Protein AF-A0A7S0LHS4-F1 (afdb_monomer_lite)

Structure (mmCIF, N/CA/C/O backbone):
data_AF-A0A7S0LHS4-F1
#
_entry.id   AF-A0A7S0LHS4-F1
#
loop_
_atom_site.group_PDB
_atom_site.id
_atom_site.type_symbol
_atom_site.label_atom_id
_atom_site.label_alt_id
_atom_site.label_comp_id
_atom_site.label_asym_id
_atom_site.label_entity_id
_atom_site.label_seq_id
_atom_site.pdbx_PDB_ins_code
_atom_site.Cartn_x
_atom_site.Cartn_y
_atom_site.Cartn_z
_atom_site.occupancy
_atom_site.B_iso_or_equiv
_atom_site.auth_seq_id
_atom_site.auth_comp_id
_atom_site.auth_asym_id
_atom_site.auth_atom_id
_atom_site.pdbx_PDB_model_num
ATOM 1 N N . VAL A 1 1 ? -23.287 -3.255 7.756 1.00 59.47 1 VAL A N 1
ATOM 2 C CA . VAL A 1 1 ? -22.253 -3.969 6.972 1.00 59.47 1 VAL A CA 1
ATOM 3 C C . VAL A 1 1 ? -21.078 -4.206 7.902 1.00 59.47 1 VAL A C 1
ATOM 5 O O . VAL A 1 1 ? -20.637 -3.242 8.516 1.00 59.47 1 VAL A O 1
ATOM 8 N N . ASP A 1 2 ? -20.660 -5.455 8.117 1.00 75.38 2 ASP A N 1
ATOM 9 C CA . ASP A 1 2 ? -19.551 -5.748 9.040 1.00 75.38 2 ASP A CA 1
ATOM 10 C C . ASP A 1 2 ? -18.176 -5.526 8.372 1.00 75.38 2 ASP A C 1
ATOM 12 O O . ASP A 1 2 ? -18.077 -5.397 7.151 1.00 75.38 2 ASP A O 1
ATOM 16 N N . ARG A 1 3 ? -17.101 -5.488 9.168 1.00 79.81 3 ARG A N 1
ATOM 17 C CA . ARG A 1 3 ? -15.719 -5.306 8.681 1.00 79.81 3 ARG A CA 1
ATOM 18 C C . ARG A 1 3 ? -15.312 -6.326 7.609 1.00 79.81 3 ARG A C 1
ATOM 20 O O . ARG A 1 3 ? -14.621 -5.964 6.661 1.00 79.81 3 ARG A O 1
ATOM 27 N N . ARG A 1 4 ? -15.741 -7.587 7.726 1.00 78.25 4 ARG A N 1
ATOM 28 C CA . ARG A 1 4 ? -15.368 -8.650 6.779 1.00 78.25 4 ARG A CA 1
ATOM 29 C C . ARG A 1 4 ? -15.946 -8.387 5.397 1.00 78.25 4 ARG A C 1
ATOM 31 O O . ARG A 1 4 ? -15.274 -8.664 4.409 1.00 78.25 4 ARG A O 1
ATOM 38 N N . HIS A 1 5 ? -17.143 -7.809 5.321 1.00 83.81 5 HIS A N 1
ATOM 39 C CA . HIS A 1 5 ? -17.726 -7.399 4.045 1.00 83.81 5 HIS A CA 1
ATOM 40 C C . HIS A 1 5 ? -16.872 -6.320 3.370 1.00 83.81 5 HIS A C 1
ATOM 42 O O . HIS A 1 5 ? -16.573 -6.451 2.188 1.00 83.81 5 HIS A O 1
ATOM 48 N N . TRP A 1 6 ? -16.410 -5.309 4.113 1.00 86.12 6 TRP A N 1
ATOM 49 C CA . TRP A 1 6 ? -15.532 -4.268 3.566 1.00 86.12 6 TRP A CA 1
ATOM 50 C C . TRP A 1 6 ? -14.189 -4.826 3.089 1.00 86.12 6 TRP A C 1
ATOM 52 O O . TRP A 1 6 ? -13.768 -4.528 1.976 1.00 86.12 6 TRP A O 1
ATOM 62 N N . ASN A 1 7 ? -13.572 -5.716 3.873 1.00 84.38 7 ASN A N 1
ATOM 63 C CA . ASN A 1 7 ? -12.348 -6.422 3.474 1.00 84.38 7 ASN A CA 1
ATOM 64 C C . ASN A 1 7 ? -12.556 -7.232 2.183 1.00 84.38 7 ASN A C 1
ATOM 66 O O . ASN A 1 7 ? -11.718 -7.194 1.285 1.00 84.38 7 ASN A O 1
ATOM 70 N N . CYS A 1 8 ? -13.687 -7.939 2.061 1.00 87.62 8 CYS A N 1
ATOM 71 C CA . CYS A 1 8 ? -14.018 -8.694 0.851 1.00 87.62 8 CYS A CA 1
ATOM 72 C C . CYS A 1 8 ? -14.166 -7.779 -0.367 1.00 87.62 8 CYS A C 1
ATOM 74 O O . CYS A 1 8 ? -13.673 -8.112 -1.443 1.00 87.62 8 CYS A O 1
ATOM 76 N N . VAL A 1 9 ? -14.828 -6.632 -0.201 1.00 89.19 9 VAL A N 1
ATOM 77 C CA . VAL A 1 9 ? -15.021 -5.658 -1.280 1.00 89.19 9 VAL A CA 1
ATOM 78 C C . VAL A 1 9 ? -13.684 -5.045 -1.706 1.00 89.19 9 VAL A C 1
ATOM 80 O O . VAL A 1 9 ? -13.400 -5.020 -2.901 1.00 89.19 9 VAL A O 1
ATOM 83 N N . LEU A 1 10 ? -12.829 -4.646 -0.757 1.00 90.44 10 LEU A N 1
ATOM 84 C CA . LEU A 1 10 ? -11.477 -4.149 -1.041 1.00 90.44 10 LEU A CA 1
ATOM 85 C C . LEU A 1 10 ? -10.659 -5.178 -1.831 1.00 90.44 10 LEU A C 1
ATOM 87 O O . LEU A 1 10 ? -10.130 -4.865 -2.899 1.00 90.44 10 LEU A O 1
ATOM 91 N N . HIS A 1 11 ? -10.625 -6.431 -1.366 1.00 87.44 11 HIS A N 1
ATOM 92 C CA . HIS A 1 11 ? -9.942 -7.518 -2.070 1.00 87.44 11 HIS A CA 1
ATOM 93 C C . HIS A 1 11 ? -10.494 -7.741 -3.483 1.00 87.44 11 HIS A C 1
ATOM 95 O O . HIS A 1 11 ? -9.721 -7.970 -4.415 1.00 87.44 11 HIS A O 1
ATOM 101 N N . ALA A 1 12 ? -11.817 -7.698 -3.658 1.00 90.31 12 ALA A N 1
ATOM 102 C CA . ALA A 1 12 ? -12.448 -7.888 -4.959 1.00 90.31 12 ALA A CA 1
ATOM 103 C C . ALA A 1 12 ? -12.080 -6.761 -5.938 1.00 90.31 12 ALA A C 1
ATOM 105 O O . ALA A 1 12 ? -11.693 -7.055 -7.069 1.00 90.31 12 ALA A O 1
ATOM 106 N N . CYS A 1 13 ? -12.128 -5.500 -5.496 1.00 90.31 13 CYS A N 1
ATOM 107 C CA . CYS A 1 13 ? 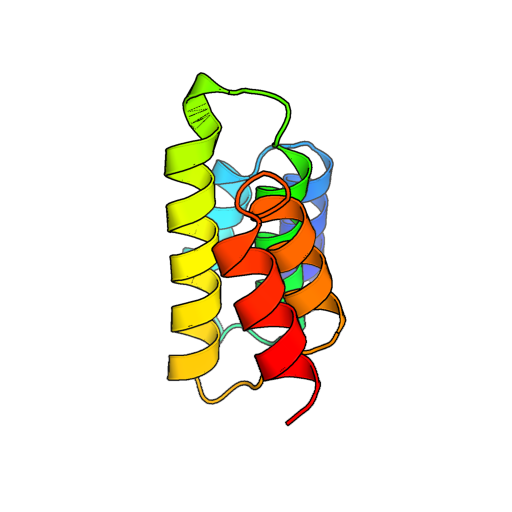-11.731 -4.345 -6.304 1.00 90.31 13 CYS A CA 1
ATOM 108 C C . CYS A 1 13 ? -10.255 -4.422 -6.713 1.00 90.31 13 CYS A C 1
ATOM 110 O O . CYS A 1 13 ? -9.939 -4.287 -7.894 1.00 90.31 13 CYS A O 1
ATOM 112 N N . VAL A 1 14 ? -9.360 -4.728 -5.769 1.00 88.75 14 VAL A N 1
ATOM 113 C CA . VAL A 1 14 ? -7.925 -4.888 -6.048 1.00 88.75 14 VAL A CA 1
ATO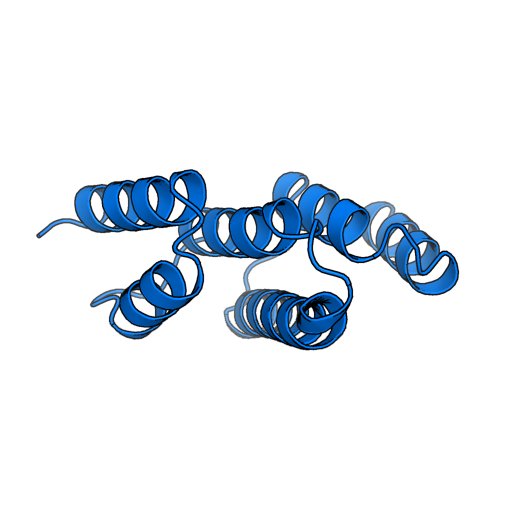M 114 C C . VAL A 1 14 ? -7.667 -6.006 -7.060 1.00 88.75 14 VAL A C 1
ATOM 116 O O . VAL A 1 14 ? -6.934 -5.802 -8.026 1.00 88.75 14 VAL A O 1
ATOM 119 N N . ARG A 1 15 ? -8.311 -7.171 -6.908 1.00 85.94 15 ARG A N 1
ATOM 120 C CA . ARG A 1 15 ? -8.168 -8.292 -7.856 1.00 85.94 15 ARG A CA 1
ATOM 121 C C . ARG A 1 15 ? -8.723 -7.990 -9.247 1.00 85.94 15 ARG A C 1
ATOM 123 O O . ARG A 1 15 ? -8.240 -8.568 -10.217 1.00 85.94 15 ARG A O 1
ATOM 130 N N . ALA A 1 16 ? -9.722 -7.117 -9.343 1.00 87.94 16 ALA A N 1
ATOM 131 C CA . ALA A 1 16 ? -10.252 -6.631 -10.613 1.00 87.94 16 ALA A CA 1
ATOM 132 C C . ALA A 1 16 ? -9.373 -5.535 -11.252 1.00 87.94 16 ALA A C 1
ATOM 134 O O . ALA A 1 16 ? -9.640 -5.120 -12.376 1.00 87.94 16 ALA A O 1
ATOM 135 N N . GLY A 1 17 ? -8.333 -5.061 -10.554 1.00 84.69 17 GLY A N 1
ATOM 136 C CA . GLY A 1 17 ? -7.508 -3.933 -10.985 1.00 84.69 17 GLY A CA 1
ATOM 137 C C . GLY A 1 17 ? -8.171 -2.565 -10.783 1.00 84.69 17 GLY A C 1
ATOM 138 O O . GLY A 1 17 ? -7.610 -1.554 -11.198 1.00 84.69 17 GLY A O 1
ATOM 139 N N . GLU A 1 18 ? -9.329 -2.505 -10.118 1.00 88.88 18 GLU A N 1
ATOM 140 C CA . GLU A 1 18 ? -10.057 -1.273 -9.790 1.00 88.88 18 GLU A CA 1
ATOM 141 C C . GLU A 1 18 ? -9.480 -0.613 -8.523 1.00 88.88 18 GLU A C 1
ATOM 143 O O . GLU A 1 18 ? -10.184 -0.387 -7.537 1.00 88.88 18 GLU A O 1
ATOM 148 N N . VAL A 1 19 ? -8.176 -0.327 -8.518 1.00 88.56 19 VAL A N 1
ATOM 149 C CA . VAL A 1 19 ? -7.472 0.161 -7.317 1.00 88.56 19 VAL A CA 1
ATOM 150 C C . VAL A 1 19 ? -7.945 1.554 -6.890 1.00 88.56 19 VAL A C 1
ATOM 152 O O . VAL A 1 19 ? -8.075 1.800 -5.696 1.00 88.56 19 VAL A O 1
ATOM 155 N N . ASP A 1 20 ? -8.321 2.427 -7.828 1.00 88.00 20 ASP A N 1
ATOM 156 C CA . ASP A 1 20 ? -8.889 3.746 -7.499 1.00 88.00 20 ASP A CA 1
ATOM 157 C C . ASP A 1 20 ? -10.220 3.623 -6.741 1.00 88.00 20 ASP A C 1
ATOM 159 O O . ASP A 1 20 ? -10.498 4.365 -5.799 1.00 88.00 20 ASP A O 1
ATOM 163 N N . ARG A 1 21 ? -11.039 2.633 -7.111 1.00 90.44 21 ARG A N 1
ATOM 164 C CA . ARG A 1 21 ? -12.288 2.335 -6.408 1.00 90.44 21 ARG A CA 1
ATOM 165 C C . ARG A 1 21 ? -12.021 1.711 -5.043 1.00 90.44 21 ARG A C 1
ATOM 167 O O . ARG A 1 21 ? -12.719 2.034 -4.088 1.00 90.44 21 ARG A O 1
ATOM 174 N N . ALA A 1 22 ? -11.016 0.840 -4.946 1.00 91.44 22 ALA A N 1
ATOM 175 C CA . ALA A 1 22 ? -10.577 0.301 -3.664 1.00 91.44 22 ALA A CA 1
ATOM 176 C C . ALA A 1 22 ? -10.118 1.425 -2.718 1.00 91.44 22 ALA A C 1
ATOM 178 O O . ALA A 1 22 ? -10.493 1.407 -1.551 1.00 91.44 22 ALA A O 1
ATOM 179 N N . GLN A 1 23 ? -9.406 2.439 -3.225 1.00 90.44 23 GLN A N 1
ATOM 180 C CA . GLN A 1 23 ? -8.987 3.602 -2.437 1.00 90.44 23 GLN A CA 1
ATOM 181 C C . GLN A 1 23 ? -10.186 4.389 -1.901 1.00 90.44 23 GLN A C 1
ATOM 183 O O . GLN A 1 23 ? -10.245 4.642 -0.705 1.00 90.44 23 GLN A O 1
ATOM 188 N N . ALA A 1 24 ? -11.178 4.694 -2.744 1.00 91.62 24 ALA A N 1
ATOM 189 C CA . ALA A 1 24 ? -12.383 5.395 -2.292 1.00 91.62 24 ALA A CA 1
ATOM 190 C C . ALA A 1 24 ? -13.109 4.639 -1.162 1.00 91.62 24 ALA A C 1
ATOM 192 O O . ALA A 1 24 ? -13.564 5.236 -0.194 1.00 91.62 24 ALA A O 1
ATOM 193 N N . ILE A 1 25 ? -13.169 3.307 -1.251 1.00 90.56 25 ILE A N 1
ATOM 194 C CA . ILE A 1 25 ? -13.778 2.465 -0.212 1.00 90.56 25 ILE A CA 1
ATOM 195 C C . ILE A 1 25 ? -12.929 2.443 1.060 1.00 90.56 25 ILE A C 1
ATOM 197 O O . ILE A 1 25 ? -13.483 2.441 2.157 1.00 90.56 25 ILE A O 1
ATOM 201 N N . PHE A 1 26 ? -11.602 2.416 0.920 1.00 90.50 26 PHE A N 1
ATOM 202 C CA . PHE A 1 26 ? -10.668 2.482 2.040 1.00 90.50 26 PHE A CA 1
ATOM 203 C C . PHE A 1 26 ? -10.825 3.798 2.818 1.00 90.50 26 PHE A C 1
ATOM 205 O O . PHE A 1 26 ? -10.878 3.780 4.047 1.00 90.50 26 PHE A O 1
ATOM 212 N N . ASP A 1 27 ? -10.976 4.915 2.105 1.00 89.50 27 ASP A N 1
ATOM 213 C CA . ASP A 1 27 ? -11.168 6.248 2.686 1.00 89.50 27 ASP A CA 1
ATOM 214 C C . ASP A 1 27 ? -12.533 6.392 3.389 1.00 89.50 27 ASP A C 1
ATOM 216 O O . ASP A 1 27 ? -12.668 7.147 4.352 1.00 89.50 27 ASP A O 1
ATOM 220 N N . GLU A 1 28 ? -13.544 5.640 2.944 1.00 89.12 28 GLU A N 1
ATOM 221 C CA . GLU A 1 28 ? -14.900 5.629 3.510 1.00 89.12 28 GLU A CA 1
ATOM 222 C C . GLU A 1 28 ? -15.118 4.554 4.592 1.00 89.12 28 GLU A C 1
ATOM 224 O O . GLU A 1 28 ? -16.248 4.363 5.060 1.00 89.12 28 GLU A O 1
ATOM 229 N N . LEU A 1 29 ? -14.072 3.830 5.014 1.00 86.00 29 LEU A N 1
ATOM 230 C CA . LEU A 1 29 ? -14.217 2.773 6.014 1.00 86.00 29 LEU A CA 1
ATOM 231 C C . LEU A 1 29 ? -14.830 3.330 7.316 1.00 86.00 29 LEU A C 1
ATOM 233 O O . LEU A 1 29 ? -14.250 4.204 7.959 1.00 86.00 29 LEU A O 1
ATOM 237 N N . PRO A 1 30 ? -15.963 2.776 7.799 1.00 84.44 30 PRO A N 1
ATOM 238 C CA . PRO A 1 30 ? -16.622 3.274 9.010 1.00 84.44 30 PRO A CA 1
ATOM 239 C C . PRO A 1 30 ? -15.881 2.910 10.309 1.00 84.44 30 PRO A C 1
ATOM 241 O O . PRO A 1 30 ? -16.337 3.241 11.402 1.00 84.44 30 PRO A O 1
ATOM 244 N N . HIS A 1 31 ? -14.759 2.196 10.207 1.00 83.06 31 HIS A N 1
ATOM 245 C CA . HIS A 1 31 ? -13.922 1.771 11.324 1.00 83.06 31 HIS A CA 1
ATOM 246 C C . HIS A 1 31 ? -12.464 2.057 10.984 1.00 83.06 31 HIS A C 1
ATOM 248 O O . HIS A 1 31 ? -12.099 2.040 9.811 1.00 83.06 31 HIS A O 1
ATOM 254 N N . SER A 1 32 ? -11.619 2.194 12.007 1.00 83.75 32 SER A N 1
ATOM 255 C CA . SER A 1 32 ? -10.173 2.283 11.806 1.00 83.75 32 SER A CA 1
ATOM 256 C C . SER A 1 32 ? -9.675 1.095 10.967 1.00 83.75 32 SER A C 1
ATOM 258 O O . SER A 1 32 ? -9.990 -0.057 11.327 1.00 83.75 32 SER A O 1
ATOM 260 N N . PRO A 1 33 ? -8.935 1.362 9.873 1.00 86.25 33 PRO A N 1
ATOM 261 C CA . PRO A 1 33 ? -8.338 0.320 9.052 1.00 86.25 33 PRO A CA 1
ATOM 262 C C . PRO A 1 33 ? -7.408 -0.563 9.891 1.00 86.25 33 PRO A C 1
ATOM 264 O O . PRO A 1 33 ? -6.774 -0.099 10.841 1.00 86.25 33 PRO A O 1
ATOM 267 N N . GLN A 1 34 ? -7.346 -1.850 9.566 1.00 86.31 34 GLN A N 1
ATOM 268 C CA . GLN A 1 34 ? -6.427 -2.809 10.177 1.00 86.31 34 GLN A CA 1
ATOM 269 C C . GLN A 1 34 ? -5.342 -3.217 9.185 1.00 86.31 34 GLN A C 1
ATOM 271 O O . GLN A 1 34 ? -5.472 -2.999 7.987 1.00 86.31 34 GLN A O 1
ATOM 276 N N . MET A 1 35 ? -4.301 -3.886 9.677 1.00 85.38 35 MET A N 1
ATOM 277 C CA . MET A 1 35 ? -3.180 -4.399 8.879 1.00 85.38 35 MET A CA 1
ATOM 278 C C . MET A 1 35 ? -3.610 -5.101 7.576 1.00 85.38 35 MET A C 1
ATOM 280 O O . MET A 1 35 ? -3.012 -4.875 6.530 1.00 85.38 35 MET A O 1
ATOM 284 N N . VAL A 1 36 ? -4.697 -5.884 7.609 1.00 86.31 36 VAL A N 1
ATOM 285 C CA . VAL A 1 36 ? -5.245 -6.550 6.414 1.00 86.31 36 VAL A CA 1
ATOM 286 C C . VAL A 1 36 ? -5.709 -5.542 5.356 1.00 86.31 36 VAL A C 1
ATOM 288 O O . VAL A 1 36 ? -5.410 -5.729 4.182 1.00 86.31 36 VAL A O 1
ATOM 291 N N . ASP A 1 37 ? -6.378 -4.457 5.751 1.00 88.38 37 ASP A N 1
ATOM 292 C CA . ASP A 1 37 ? -6.849 -3.416 4.830 1.00 88.38 37 ASP A CA 1
ATOM 293 C C . ASP A 1 37 ? -5.670 -2.719 4.126 1.00 88.38 37 ASP A C 1
ATOM 295 O O . ASP A 1 37 ? -5.698 -2.521 2.911 1.00 88.38 37 ASP A O 1
ATOM 299 N N . TYR A 1 38 ? -4.601 -2.406 4.870 1.00 89.12 38 TYR A N 1
ATOM 300 C CA . TYR A 1 38 ? -3.381 -1.803 4.314 1.00 89.12 38 TYR A CA 1
ATOM 301 C C . TYR A 1 38 ? -2.662 -2.745 3.349 1.00 89.12 38 TYR A C 1
ATOM 303 O O . TYR A 1 38 ? -2.315 -2.339 2.239 1.00 89.12 38 TYR A O 1
ATOM 311 N N . ASN A 1 39 ? -2.482 -4.011 3.738 1.00 88.00 39 ASN A N 1
ATOM 312 C CA . ASN A 1 39 ? -1.815 -5.009 2.903 1.00 88.00 39 ASN A CA 1
ATOM 313 C C . ASN A 1 39 ? -2.553 -5.218 1.573 1.00 88.00 39 ASN A C 1
ATOM 315 O O . ASN A 1 39 ? -1.916 -5.355 0.528 1.00 88.00 39 ASN A O 1
ATOM 319 N N . VAL A 1 40 ? -3.890 -5.182 1.583 1.00 90.06 40 VAL A N 1
ATOM 320 C CA . VAL A 1 40 ? -4.703 -5.253 0.360 1.00 90.06 40 VAL A CA 1
ATOM 321 C C . VAL A 1 40 ? -4.422 -4.079 -0.570 1.00 90.06 40 VAL A C 1
ATOM 323 O O . VAL A 1 40 ? -4.194 -4.288 -1.764 1.00 90.06 40 VAL A O 1
ATOM 326 N N . MET A 1 41 ? -4.408 -2.857 -0.038 1.00 90.94 41 MET A N 1
ATOM 327 C CA . MET A 1 41 ? -4.153 -1.656 -0.834 1.00 90.94 41 MET A CA 1
ATOM 328 C C . MET A 1 41 ? -2.737 -1.647 -1.409 1.00 90.94 41 MET A C 1
ATOM 330 O O . MET A 1 41 ? -2.565 -1.431 -2.609 1.00 90.94 41 MET A O 1
ATOM 334 N N . LEU A 1 42 ? -1.732 -1.962 -0.589 1.00 86.94 42 LEU A N 1
ATOM 335 C CA . LEU A 1 42 ? -0.338 -2.077 -1.024 1.00 86.94 42 LEU A CA 1
ATOM 336 C C . LEU A 1 42 ? -0.175 -3.110 -2.140 1.00 86.94 42 LEU A C 1
ATOM 338 O O . LEU A 1 42 ? 0.459 -2.830 -3.157 1.00 86.94 42 LEU A O 1
ATOM 342 N N . HIS A 1 43 ? -0.813 -4.273 -2.002 1.00 85.06 43 HIS A N 1
ATOM 343 C CA . HIS A 1 43 ? -0.800 -5.293 -3.043 1.00 85.06 43 HIS A CA 1
ATOM 344 C C . HIS A 1 43 ? -1.462 -4.807 -4.341 1.00 85.06 43 HIS A C 1
ATOM 346 O O . HIS A 1 43 ? -0.955 -5.070 -5.431 1.00 85.06 43 HIS A O 1
ATOM 352 N N . GLY A 1 44 ? -2.560 -4.053 -4.251 1.00 85.12 44 GLY A N 1
ATOM 353 C CA . GLY A 1 44 ? -3.205 -3.463 -5.424 1.00 85.12 44 GLY A CA 1
ATOM 354 C C . GLY A 1 44 ? -2.313 -2.476 -6.167 1.00 85.12 44 GLY A C 1
ATOM 355 O O . GLY A 1 44 ? -2.199 -2.549 -7.395 1.00 85.12 44 GLY A O 1
ATOM 356 N N . TYR A 1 45 ? -1.617 -1.604 -5.439 1.00 84.12 45 TYR A N 1
ATOM 357 C CA . TYR A 1 45 ? -0.653 -0.684 -6.038 1.00 84.12 45 TYR A CA 1
ATOM 358 C C . TYR A 1 45 ? 0.544 -1.414 -6.662 1.00 84.12 45 TYR A C 1
ATOM 360 O O . TYR A 1 45 ? 0.988 -1.022 -7.746 1.00 84.12 45 TYR A O 1
ATOM 368 N N . ALA A 1 46 ? 0.994 -2.514 -6.048 1.00 78.06 46 ALA A N 1
ATOM 369 C CA . ALA A 1 46 ? 2.056 -3.367 -6.574 1.00 78.06 46 ALA A CA 1
ATOM 370 C C . ALA A 1 46 ? 1.656 -4.085 -7.871 1.00 78.06 46 ALA A C 1
ATOM 372 O O . ALA A 1 46 ? 2.401 -4.045 -8.849 1.00 78.06 46 ALA A O 1
ATOM 373 N N . LEU A 1 47 ? 0.465 -4.692 -7.931 1.00 74.25 47 LEU A N 1
ATOM 374 C CA . LEU A 1 47 ? 0.006 -5.493 -9.075 1.00 74.25 47 LEU A CA 1
ATOM 375 C C . LEU A 1 47 ? -0.149 -4.694 -10.375 1.00 74.25 47 LEU A C 1
ATOM 377 O O . LEU A 1 47 ? 0.055 -5.230 -11.465 1.00 74.25 47 LEU A O 1
ATOM 381 N N . LEU A 1 48 ? -0.487 -3.408 -10.294 1.00 66.56 48 LEU A N 1
ATOM 382 C CA . LEU A 1 48 ? -0.737 -2.576 -11.473 1.00 66.56 48 LEU A CA 1
ATOM 383 C C . LEU A 1 48 ? 0.539 -1.982 -12.100 1.00 66.56 48 LEU A C 1
ATOM 385 O O . LEU A 1 48 ? 0.472 -1.026 -12.878 1.00 66.56 48 LEU A O 1
ATOM 389 N N . TRP A 1 49 ? 1.717 -2.535 -11.821 1.00 64.69 49 TRP A N 1
ATOM 390 C CA . TRP A 1 49 ? 3.004 -2.055 -12.342 1.00 64.69 49 TRP A CA 1
ATOM 391 C C . TRP A 1 49 ? 3.123 -2.025 -13.880 1.00 64.69 49 TRP A C 1
ATOM 393 O O . TRP A 1 49 ? 4.032 -1.391 -14.408 1.00 64.69 49 TRP A O 1
ATOM 403 N N . GLY A 1 50 ? 2.213 -2.667 -14.622 1.00 58.75 50 GLY A N 1
ATOM 404 C CA . GLY A 1 50 ? 2.285 -2.832 -16.082 1.00 58.75 50 GLY A CA 1
ATOM 405 C C . GLY A 1 50 ? 2.156 -1.559 -16.936 1.00 58.75 50 GLY A C 1
ATOM 406 O O . GLY A 1 50 ? 2.322 -1.634 -18.150 1.00 58.75 50 GLY A O 1
ATOM 407 N N . SER A 1 51 ? 1.879 -0.392 -16.344 1.00 65.00 51 SER A N 1
ATOM 408 C CA . SER A 1 51 ? 1.787 0.883 -17.073 1.00 65.00 51 SER A CA 1
ATOM 409 C C . SER A 1 51 ? 2.865 1.869 -16.598 1.00 65.00 51 SER A C 1
ATOM 411 O O . SER A 1 51 ? 2.715 2.474 -15.531 1.00 65.00 51 SER A O 1
ATOM 413 N N . PRO A 1 52 ? 3.928 2.097 -17.399 1.00 63.69 52 PRO A N 1
ATOM 414 C CA . PRO A 1 52 ? 5.022 3.013 -17.062 1.00 63.69 52 PRO A CA 1
ATOM 415 C C . PRO A 1 52 ? 4.564 4.453 -16.796 1.00 63.69 52 PRO A C 1
ATOM 417 O O . PRO A 1 52 ? 5.185 5.169 -16.021 1.00 63.69 52 PRO A O 1
ATOM 420 N N . ARG A 1 53 ? 3.453 4.882 -17.414 1.00 66.00 53 ARG A N 1
ATOM 421 C CA . ARG A 1 53 ? 2.928 6.256 -17.290 1.00 66.00 53 ARG A CA 1
ATOM 422 C C . ARG A 1 53 ? 2.297 6.543 -15.930 1.00 66.00 53 ARG A C 1
ATOM 424 O O . ARG A 1 53 ? 2.237 7.691 -15.519 1.00 66.00 53 ARG A O 1
ATOM 431 N N . THR A 1 54 ? 1.814 5.508 -15.252 1.00 69.31 54 THR A N 1
ATOM 432 C CA . THR A 1 54 ? 1.097 5.608 -13.971 1.00 69.31 54 THR A CA 1
ATOM 433 C C . THR A 1 54 ? 1.930 5.079 -12.805 1.00 69.31 54 THR A C 1
ATOM 435 O O . THR A 1 54 ? 1.459 5.062 -11.672 1.00 69.31 54 THR A O 1
ATOM 438 N N . HIS A 1 55 ? 3.168 4.646 -13.071 1.00 70.69 55 HIS A N 1
ATOM 439 C CA . HIS A 1 55 ? 4.060 4.071 -12.069 1.00 70.69 55 HIS A CA 1
ATOM 440 C C . HIS A 1 55 ? 4.405 5.077 -10.964 1.00 70.69 55 HIS A C 1
ATOM 442 O O . HIS A 1 55 ? 4.232 4.757 -9.796 1.00 70.69 55 HIS A O 1
ATOM 448 N N . GLY A 1 56 ? 4.780 6.313 -11.318 1.00 75.19 56 GLY A N 1
ATOM 449 C CA . GLY A 1 56 ? 5.116 7.345 -10.328 1.00 75.19 56 GLY A CA 1
ATOM 450 C C . GLY A 1 56 ? 3.947 7.718 -9.411 1.00 75.19 56 GLY A C 1
ATOM 451 O O . GLY A 1 56 ? 4.128 7.840 -8.208 1.00 75.19 56 GLY A O 1
ATOM 452 N N . GLN A 1 57 ? 2.728 7.824 -9.951 1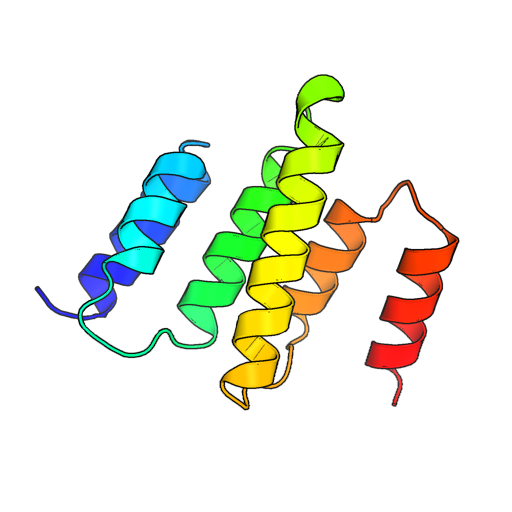.00 80.06 57 GLN A N 1
ATOM 453 C CA . GLN A 1 57 ? 1.541 8.120 -9.142 1.00 80.06 57 GLN A CA 1
ATOM 454 C C . GLN A 1 57 ? 1.232 6.988 -8.153 1.00 80.06 57 GLN A C 1
ATOM 456 O O . GLN A 1 57 ? 0.973 7.246 -6.980 1.00 80.06 57 GLN A O 1
ATOM 461 N N . ARG A 1 58 ? 1.298 5.733 -8.615 1.00 77.12 58 ARG A N 1
ATOM 462 C CA . ARG A 1 58 ? 1.037 4.566 -7.763 1.00 77.12 58 ARG A CA 1
ATOM 463 C C . ARG A 1 58 ? 2.117 4.348 -6.709 1.00 77.12 58 ARG A C 1
ATOM 465 O O . ARG A 1 58 ? 1.784 3.950 -5.600 1.00 77.12 58 ARG A O 1
ATOM 472 N N . LEU A 1 59 ? 3.372 4.656 -7.033 1.00 81.88 59 LEU A N 1
ATOM 473 C CA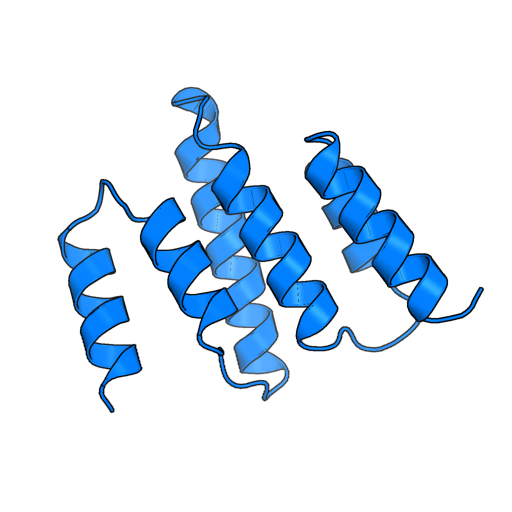 . LEU A 1 59 ? 4.477 4.691 -6.074 1.00 81.88 59 LEU A CA 1
ATOM 474 C C . LEU A 1 59 ? 4.137 5.629 -4.910 1.00 81.88 59 LEU A C 1
ATOM 476 O O . LEU A 1 59 ? 4.126 5.207 -3.758 1.00 81.88 59 LEU A O 1
ATOM 480 N N . SER A 1 60 ? 3.759 6.873 -5.221 1.00 84.88 60 SER A N 1
ATOM 481 C CA . SER A 1 60 ? 3.390 7.860 -4.203 1.00 84.88 60 SER A CA 1
ATOM 482 C C . SER A 1 60 ? 2.172 7.435 -3.377 1.00 84.88 60 SER A C 1
ATOM 484 O O . SER A 1 60 ? 2.135 7.680 -2.174 1.00 84.88 60 SER A O 1
ATOM 486 N N . GLN A 1 61 ? 1.180 6.778 -3.988 1.00 86.19 61 GLN A N 1
ATOM 487 C CA . GLN A 1 61 ? 0.023 6.246 -3.258 1.00 86.19 61 GLN A CA 1
ATOM 488 C C . GLN A 1 61 ? 0.420 5.111 -2.305 1.00 86.19 61 GLN A C 1
ATOM 490 O O . GLN A 1 61 ? 0.002 5.118 -1.150 1.00 86.19 61 GLN A O 1
ATOM 495 N N . ALA A 1 62 ? 1.266 4.177 -2.743 1.00 85.56 62 ALA A N 1
ATOM 496 C CA . ALA A 1 62 ? 1.755 3.095 -1.892 1.00 85.56 62 ALA A CA 1
ATOM 497 C C . ALA A 1 62 ? 2.587 3.617 -0.711 1.00 85.56 62 ALA A C 1
ATOM 499 O O . ALA A 1 62 ? 2.362 3.209 0.428 1.00 85.56 62 ALA A O 1
ATOM 500 N N . GLU A 1 63 ? 3.476 4.583 -0.952 1.00 86.62 63 GLU A N 1
ATOM 501 C CA . GLU A 1 63 ? 4.229 5.260 0.109 1.00 86.62 63 GLU A CA 1
ATOM 502 C C . GLU A 1 63 ? 3.311 6.001 1.089 1.00 86.62 63 GLU A C 1
ATOM 504 O O . GLU A 1 63 ? 3.550 5.984 2.298 1.00 86.62 63 GLU A O 1
ATOM 5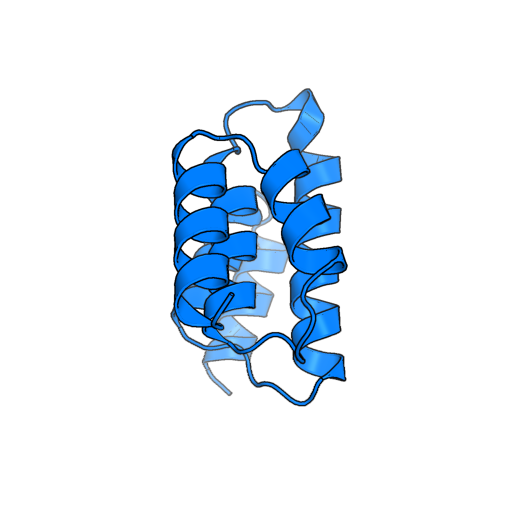09 N N . SER A 1 64 ? 2.238 6.628 0.595 1.00 89.00 64 SER A N 1
ATOM 510 C CA . SER A 1 64 ? 1.237 7.282 1.444 1.00 89.00 64 SER A CA 1
ATOM 511 C C . SER A 1 64 ? 0.499 6.279 2.332 1.00 89.00 64 SER A C 1
ATOM 513 O O . SER A 1 64 ? 0.269 6.559 3.507 1.00 89.00 64 SER A O 1
ATOM 515 N N . ILE A 1 65 ? 0.146 5.106 1.799 1.00 88.19 65 ILE A N 1
ATOM 516 C CA . ILE A 1 65 ? -0.507 4.032 2.561 1.00 88.19 65 ILE A CA 1
ATOM 517 C C . ILE A 1 65 ? 0.435 3.478 3.633 1.00 88.19 65 ILE A C 1
ATOM 519 O O . ILE A 1 65 ? 0.016 3.326 4.781 1.00 88.19 65 ILE A O 1
ATOM 523 N N . LEU A 1 66 ? 1.709 3.247 3.299 1.00 87.12 66 LEU A N 1
ATOM 524 C CA . LEU A 1 66 ? 2.720 2.820 4.269 1.00 87.12 66 LEU A CA 1
ATOM 525 C C . LEU A 1 66 ? 2.906 3.859 5.381 1.00 87.12 66 LEU A C 1
ATOM 527 O O . LEU A 1 66 ? 2.938 3.517 6.561 1.00 87.12 66 LEU A O 1
ATOM 531 N N . ARG A 1 67 ? 2.980 5.145 5.027 1.00 89.00 67 ARG A N 1
ATOM 532 C CA . ARG A 1 67 ? 3.082 6.227 6.010 1.00 89.00 67 ARG A CA 1
ATOM 533 C C . ARG A 1 67 ? 1.874 6.260 6.938 1.00 89.00 67 ARG A C 1
ATOM 535 O O . ARG A 1 67 ? 2.048 6.323 8.148 1.00 89.00 67 ARG A O 1
ATOM 542 N N . HIS A 1 68 ? 0.671 6.155 6.383 1.00 90.12 68 HIS A N 1
ATOM 543 C CA . HIS A 1 68 ? -0.555 6.138 7.172 1.00 90.12 68 HIS A CA 1
ATOM 544 C C . HIS A 1 68 ? -0.621 4.919 8.111 1.00 90.12 68 HIS A C 1
ATOM 546 O O . HIS A 1 68 ? -1.113 5.029 9.230 1.00 90.12 68 HIS A O 1
ATOM 552 N N . MET A 1 69 ? -0.086 3.766 7.694 1.00 88.19 69 MET A N 1
ATOM 553 C CA . MET A 1 69 ? 0.052 2.582 8.551 1.00 88.19 69 MET A CA 1
ATOM 554 C C . MET A 1 69 ? 0.965 2.860 9.756 1.00 88.19 69 MET A C 1
ATOM 556 O O . MET A 1 69 ? 0.589 2.573 10.894 1.00 88.19 69 MET A O 1
ATOM 560 N N . LEU A 1 70 ? 2.127 3.473 9.512 1.00 88.50 70 LEU A N 1
ATOM 561 C CA . LEU A 1 70 ? 3.091 3.839 10.554 1.00 88.50 70 LEU A CA 1
ATOM 562 C C . LEU A 1 70 ? 2.533 4.902 11.511 1.00 88.50 70 LEU A C 1
ATOM 564 O O . LEU A 1 70 ? 2.681 4.780 12.725 1.00 88.50 70 LEU A O 1
ATOM 568 N N . GLU A 1 71 ? 1.855 5.923 10.983 1.00 88.81 71 GLU A N 1
ATOM 569 C CA . GLU A 1 71 ? 1.196 6.974 11.773 1.00 88.81 71 GLU A CA 1
ATOM 570 C C . GLU A 1 71 ? 0.065 6.417 12.646 1.00 88.81 71 GLU A C 1
ATOM 572 O O . GLU A 1 71 ? -0.145 6.880 13.767 1.00 88.81 71 GLU A O 1
ATOM 577 N N . ALA A 1 72 ? -0.617 5.371 12.176 1.00 86.88 72 ALA A N 1
ATOM 578 C CA . ALA A 1 72 ? -1.600 4.628 12.957 1.00 86.88 72 ALA A CA 1
ATOM 579 C C . ALA A 1 72 ? -0.965 3.676 13.999 1.00 86.88 72 ALA A C 1
ATOM 581 O O . ALA A 1 72 ? -1.684 2.940 14.678 1.00 86.88 72 ALA A O 1
ATOM 582 N N . GLY A 1 73 ? 0.367 3.677 14.142 1.00 86.62 73 GLY A N 1
ATOM 583 C CA . GLY A 1 73 ? 1.112 2.861 15.104 1.00 86.62 73 GLY A CA 1
ATOM 584 C C . GLY A 1 73 ? 1.212 1.381 14.727 1.00 86.62 73 GLY A C 1
ATOM 585 O O . GLY A 1 73 ? 1.558 0.557 15.575 1.00 86.62 73 GLY A O 1
ATOM 586 N N . MET A 1 74 ? 0.889 1.025 13.481 1.00 87.50 74 MET A N 1
ATOM 587 C CA . MET A 1 74 ? 0.999 -0.342 12.980 1.00 87.50 74 MET A CA 1
ATOM 588 C C . MET A 1 74 ? 2.380 -0.578 12.380 1.00 87.50 74 MET A C 1
ATOM 590 O O . MET A 1 74 ? 2.883 0.231 1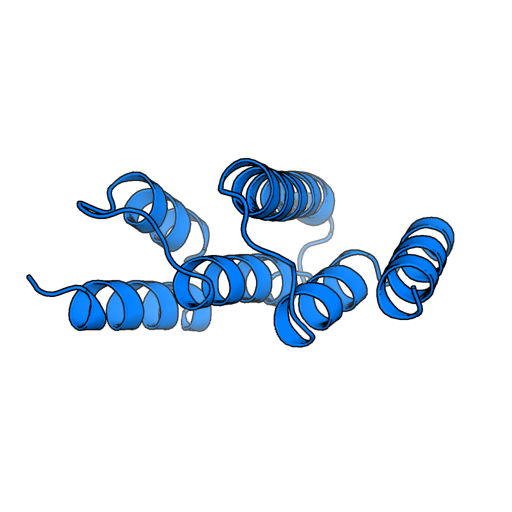1.604 1.00 87.50 74 MET A O 1
ATOM 594 N N . GLN A 1 75 ? 2.976 -1.716 12.732 1.00 84.75 75 GLN A N 1
ATOM 595 C CA . GLN A 1 75 ? 4.268 -2.117 12.191 1.00 84.75 75 GLN A CA 1
ATOM 596 C C . GLN A 1 75 ? 4.085 -2.856 10.864 1.00 84.75 75 GLN A C 1
ATOM 598 O O . GLN A 1 75 ? 3.274 -3.788 10.828 1.00 84.75 75 GLN A O 1
ATOM 603 N N . PRO A 1 76 ? 4.814 -2.469 9.802 1.00 86.69 76 PRO A N 1
ATOM 604 C CA . PRO A 1 76 ? 4.894 -3.225 8.561 1.00 86.69 76 PRO A CA 1
ATOM 605 C C . PRO A 1 76 ? 5.209 -4.696 8.829 1.00 86.69 76 PRO A C 1
ATOM 607 O O . PRO A 1 76 ? 6.068 -5.015 9.651 1.00 86.69 76 PRO A O 1
ATOM 610 N N . ASP A 1 77 ? 4.512 -5.589 8.135 1.00 86.94 77 ASP A N 1
ATOM 611 C CA . ASP A 1 77 ? 4.777 -7.024 8.185 1.00 86.94 77 ASP A CA 1
ATOM 612 C C . ASP A 1 77 ? 5.491 -7.502 6.910 1.00 86.94 77 ASP A C 1
ATOM 614 O O . ASP A 1 77 ? 5.798 -6.730 5.997 1.00 86.94 77 ASP A O 1
ATOM 618 N N . GLU A 1 78 ? 5.767 -8.803 6.834 1.00 85.00 78 GLU A N 1
ATOM 619 C CA . GLU A 1 78 ? 6.416 -9.409 5.668 1.00 85.00 78 GLU A CA 1
ATOM 620 C C . GLU A 1 78 ? 5.647 -9.136 4.364 1.00 85.00 78 GLU A C 1
ATOM 622 O O . GLU A 1 78 ? 6.266 -8.924 3.322 1.00 85.00 78 GLU A O 1
ATOM 627 N N . VAL A 1 79 ? 4.311 -9.078 4.418 1.00 84.56 79 VAL A N 1
ATOM 628 C CA . VAL A 1 79 ? 3.457 -8.814 3.249 1.00 84.56 79 VAL A CA 1
ATOM 629 C C . VAL A 1 79 ? 3.601 -7.364 2.798 1.00 84.56 79 VAL A C 1
ATOM 631 O O . VAL A 1 79 ? 3.746 -7.107 1.601 1.00 84.56 79 VAL A O 1
ATOM 634 N N . THR A 1 80 ? 3.616 -6.426 3.748 1.00 85.81 80 THR A N 1
ATOM 635 C CA . THR A 1 80 ? 3.885 -5.007 3.493 1.00 85.81 80 THR A CA 1
ATOM 636 C C . THR A 1 80 ? 5.227 -4.843 2.785 1.00 85.81 80 THR A C 1
ATOM 638 O O . THR A 1 80 ? 5.299 -4.224 1.723 1.00 85.81 80 THR A O 1
ATOM 641 N N . TYR A 1 81 ? 6.288 -5.446 3.323 1.00 86.50 81 TYR A N 1
ATOM 642 C CA . TYR A 1 81 ? 7.619 -5.335 2.736 1.00 86.50 81 TYR A CA 1
ATOM 643 C C . TYR A 1 81 ? 7.723 -5.991 1.359 1.00 86.50 81 TYR A C 1
ATOM 645 O O . TYR A 1 81 ? 8.324 -5.403 0.462 1.00 86.50 81 TYR A O 1
ATOM 653 N N . HIS A 1 82 ? 7.092 -7.149 1.144 1.00 86.25 82 HIS A N 1
ATOM 654 C CA . HIS A 1 82 ? 7.059 -7.787 -0.176 1.00 86.25 82 HIS A CA 1
ATOM 655 C C . HIS A 1 82 ? 6.426 -6.868 -1.230 1.00 86.25 82 HIS A C 1
ATOM 657 O O . HIS A 1 82 ? 6.977 -6.692 -2.315 1.00 86.25 82 HIS A O 1
ATOM 663 N N . ALA A 1 83 ? 5.305 -6.223 -0.888 1.00 84.81 83 ALA A N 1
ATOM 664 C CA . ALA A 1 83 ? 4.642 -5.274 -1.777 1.00 84.81 83 ALA A CA 1
ATOM 665 C C . ALA A 1 83 ? 5.521 -4.045 -2.071 1.00 84.81 83 ALA A C 1
ATOM 667 O O . ALA A 1 83 ? 5.593 -3.601 -3.217 1.00 84.81 83 ALA A O 1
ATOM 668 N N . MET A 1 84 ? 6.230 -3.520 -1.066 1.00 85.94 84 MET A N 1
ATOM 669 C CA . MET A 1 84 ? 7.149 -2.392 -1.251 1.00 85.94 84 MET A CA 1
ATOM 670 C C . MET A 1 84 ? 8.347 -2.764 -2.135 1.00 85.94 84 MET A C 1
ATOM 672 O O . MET A 1 84 ? 8.711 -1.994 -3.023 1.00 85.94 84 MET A O 1
ATOM 676 N N . LEU A 1 85 ? 8.925 -3.955 -1.962 1.00 86.69 85 LEU A N 1
ATOM 677 C CA . LEU A 1 85 ? 9.998 -4.455 -2.828 1.00 86.69 85 LEU A CA 1
ATOM 678 C C . LEU A 1 85 ? 9.540 -4.584 -4.286 1.00 86.69 85 LEU A C 1
ATOM 680 O O . LEU A 1 85 ? 10.255 -4.153 -5.192 1.00 86.69 85 LEU A O 1
ATOM 684 N N . ASP A 1 86 ? 8.335 -5.112 -4.516 1.00 83.12 86 ASP A N 1
ATOM 685 C CA . ASP A 1 86 ? 7.757 -5.242 -5.858 1.00 83.12 86 ASP A CA 1
ATOM 686 C C . ASP A 1 86 ? 7.530 -3.883 -6.534 1.00 83.12 86 ASP A C 1
ATOM 688 O O . ASP A 1 86 ? 7.803 -3.718 -7.730 1.00 83.12 86 ASP A O 1
ATOM 692 N N . ILE A 1 87 ? 7.051 -2.896 -5.772 1.00 83.00 87 ILE A N 1
ATOM 693 C CA . ILE A 1 87 ? 6.794 -1.535 -6.257 1.00 83.00 87 ILE A CA 1
ATOM 694 C C . ILE A 1 87 ? 8.104 -0.813 -6.592 1.00 83.00 87 ILE A C 1
ATOM 696 O O . ILE A 1 87 ? 8.200 -0.187 -7.648 1.00 83.00 87 ILE A O 1
ATOM 700 N N . HIS A 1 88 ? 9.122 -0.937 -5.739 1.00 83.00 88 HIS A N 1
ATOM 701 C CA . HIS A 1 88 ? 10.426 -0.298 -5.921 1.00 83.00 88 HIS A CA 1
ATOM 702 C C . HIS A 1 88 ? 11.414 -1.142 -6.733 1.00 83.00 88 HIS A C 1
ATOM 704 O O . HIS A 1 88 ? 12.590 -0.809 -6.788 1.00 83.00 88 HIS A O 1
ATOM 710 N N . ARG A 1 89 ? 10.990 -2.211 -7.416 1.00 81.19 89 ARG A N 1
ATOM 711 C CA . ARG A 1 89 ? 11.915 -3.180 -8.038 1.00 81.19 89 ARG A CA 1
ATOM 712 C C . ARG A 1 89 ? 12.906 -2.619 -9.072 1.00 81.19 89 ARG A C 1
ATOM 714 O O . ARG A 1 89 ? 13.850 -3.307 -9.451 1.00 81.19 89 ARG A O 1
ATOM 721 N N . PHE A 1 90 ? 12.664 -1.413 -9.586 1.00 82.19 90 PHE A N 1
ATOM 722 C CA . PHE A 1 90 ? 13.565 -0.706 -10.506 1.00 82.19 90 PHE A CA 1
ATOM 723 C C . PHE A 1 90 ? 14.408 0.381 -9.822 1.00 82.19 90 PHE A C 1
ATOM 725 O O . PHE A 1 90 ? 15.292 0.955 -10.452 1.00 82.19 90 PHE A O 1
ATOM 732 N N . ASP A 1 91 ? 14.155 0.641 -8.543 1.00 84.19 91 ASP A N 1
ATOM 733 C CA . ASP A 1 91 ? 14.913 1.526 -7.671 1.00 84.19 91 ASP A CA 1
ATOM 734 C C . ASP A 1 91 ? 15.741 0.680 -6.695 1.00 84.19 91 ASP A C 1
ATOM 736 O O . ASP A 1 91 ? 15.325 0.336 -5.586 1.00 84.19 91 ASP A O 1
ATOM 740 N N . ALA A 1 92 ? 16.941 0.312 -7.142 1.00 85.81 92 ALA A N 1
ATOM 741 C CA . ALA A 1 92 ? 17.842 -0.529 -6.363 1.00 85.81 92 ALA A CA 1
ATOM 742 C C . ALA A 1 92 ? 18.250 0.113 -5.027 1.00 85.81 92 ALA A C 1
ATOM 744 O O . ALA A 1 92 ? 18.471 -0.610 -4.057 1.00 85.81 92 ALA A O 1
ATOM 745 N N . ALA A 1 93 ? 18.345 1.446 -4.962 1.00 88.56 93 ALA A N 1
ATOM 746 C CA . ALA A 1 93 ? 18.693 2.139 -3.727 1.00 88.56 93 ALA A CA 1
ATOM 747 C C . ALA A 1 93 ? 17.582 1.947 -2.691 1.00 88.56 93 ALA A C 1
ATOM 749 O O . ALA A 1 93 ? 17.849 1.478 -1.583 1.00 88.56 93 ALA A O 1
ATOM 750 N N . ARG A 1 94 ? 16.327 2.190 -3.089 1.00 86.38 94 ARG A N 1
ATOM 751 C CA . ARG A 1 94 ? 15.188 2.038 -2.183 1.00 86.38 94 ARG A CA 1
ATOM 752 C C . ARG A 1 94 ? 14.936 0.585 -1.780 1.00 86.38 94 ARG A C 1
ATOM 754 O O . ARG A 1 94 ? 14.629 0.317 -0.623 1.00 86.38 94 ARG A O 1
ATOM 761 N N . VAL A 1 95 ? 15.125 -0.367 -2.695 1.00 87.12 95 VAL A N 1
ATOM 762 C CA . VAL A 1 95 ? 15.049 -1.807 -2.385 1.00 87.12 95 VAL A CA 1
ATOM 763 C C . VAL A 1 95 ? 16.053 -2.204 -1.301 1.00 87.12 95 VAL A C 1
ATOM 765 O O . VAL A 1 95 ? 15.702 -2.949 -0.388 1.00 87.12 95 VAL A O 1
ATOM 768 N N . LEU A 1 96 ? 17.292 -1.708 -1.366 1.00 89.00 96 LEU A N 1
ATOM 769 C CA . LEU A 1 96 ? 18.309 -2.013 -0.357 1.00 89.00 96 LEU A CA 1
ATOM 770 C C . LEU A 1 96 ? 17.977 -1.407 1.008 1.00 89.00 96 LEU A C 1
ATOM 772 O O . LEU A 1 96 ? 18.187 -2.074 2.019 1.00 89.00 96 LEU A O 1
ATOM 776 N N . GLU A 1 97 ? 17.433 -0.189 1.039 1.00 88.94 97 GLU A N 1
ATOM 777 C CA . GLU A 1 97 ? 16.942 0.430 2.275 1.00 88.94 97 GLU A CA 1
ATOM 778 C C . GLU A 1 97 ? 15.840 -0.415 2.919 1.00 88.94 97 GLU A C 1
ATOM 780 O O . GLU A 1 97 ? 15.937 -0.740 4.098 1.00 88.94 97 GLU A O 1
ATOM 785 N N . ILE A 1 98 ? 14.849 -0.855 2.136 1.00 86.38 98 ILE A N 1
ATOM 786 C CA . ILE A 1 98 ? 13.759 -1.713 2.623 1.00 86.38 98 ILE A CA 1
ATOM 787 C C . ILE A 1 98 ? 14.306 -3.031 3.190 1.00 86.38 98 ILE A C 1
ATOM 789 O O . ILE A 1 98 ? 13.879 -3.482 4.250 1.00 86.38 98 ILE A O 1
ATOM 793 N N . ILE A 1 99 ? 15.278 -3.652 2.518 1.00 87.06 99 ILE A N 1
ATOM 794 C CA . ILE A 1 99 ? 15.901 -4.892 3.002 1.00 87.06 99 ILE A CA 1
ATOM 795 C C . ILE A 1 99 ? 16.675 -4.663 4.314 1.00 87.06 99 ILE A C 1
ATOM 797 O O . ILE A 1 99 ? 16.709 -5.563 5.155 1.00 87.06 99 ILE A O 1
ATOM 801 N N . ASP A 1 100 ? 17.315 -3.503 4.501 1.00 88.19 100 ASP A N 1
ATOM 802 C CA . ASP A 1 100 ? 17.965 -3.152 5.773 1.00 88.19 100 ASP A CA 1
ATOM 803 C C . ASP A 1 100 ? 16.932 -2.921 6.882 1.00 88.19 100 ASP A C 1
ATOM 805 O O . ASP A 1 100 ? 17.102 -3.436 7.985 1.00 88.19 100 ASP A O 1
ATOM 809 N N . GLU A 1 101 ? 15.830 -2.226 6.576 1.00 85.44 101 GLU A N 1
ATOM 810 C CA . GLU A 1 101 ? 14.703 -2.021 7.495 1.00 85.44 101 GLU A CA 1
ATOM 811 C C . GLU A 1 101 ? 14.128 -3.361 7.990 1.00 85.44 101 GLU A C 1
ATOM 813 O O . GLU A 1 101 ? 13.902 -3.513 9.186 1.00 85.44 101 GLU A O 1
ATOM 818 N N . MET A 1 102 ? 13.980 -4.361 7.111 1.00 83.25 102 MET A N 1
ATOM 819 C CA . MET A 1 102 ? 13.495 -5.705 7.472 1.00 83.25 102 MET A CA 1
ATOM 820 C C . MET A 1 102 ? 14.427 -6.492 8.408 1.00 83.25 102 MET A C 1
ATOM 822 O O . MET A 1 102 ? 13.993 -7.465 9.024 1.00 83.25 102 MET A O 1
ATOM 826 N N . ARG A 1 103 ? 15.725 -6.161 8.449 1.00 80.56 103 ARG A N 1
ATOM 827 C CA . ARG A 1 103 ? 16.743 -6.911 9.210 1.00 80.56 103 ARG A CA 1
ATOM 828 C C . ARG A 1 103 ? 16.995 -6.364 10.615 1.00 80.56 103 ARG A C 1
ATOM 830 O O . ARG A 1 103 ? 17.737 -7.005 11.362 1.00 80.56 103 ARG A O 1
ATOM 837 N N . ARG A 1 104 ? 16.455 -5.190 10.936 1.00 67.69 104 ARG A N 1
ATOM 838 C CA . ARG A 1 104 ? 16.580 -4.544 12.250 1.00 67.69 104 ARG A CA 1
ATOM 839 C C . ARG A 1 104 ? 15.536 -5.068 13.226 1.00 67.69 104 ARG A C 1
ATOM 841 O O . ARG A 1 104 ? 15.897 -5.167 14.419 1.00 67.69 104 ARG A O 1
#

Sequence (104 aa):
VDRRHWNCVLHACVRAGEVDRAQAIFDELPHSPQMVDYNVMLHGYALLWGSPRTHGQRLSQAESILRHMLEAGMQPDEVTYHAMLDIHRFDAARVLEIIDEMRR

InterPro domains:
  IPR002885 Pentatricopeptide repeat [PF01535] (5-29)
  IPR002885 Pentatricopeptide repeat [PS51375] (2-32)
  IPR002885 Pentatricopeptide repeat [TIGR00756] (6-29)
  IPR011990 Tetratricopeptide-like helical domain superfamily [G3DSA:1.25.40.10] (1-104)

Secondary structure (DSSP, 8-state):
--HHHHHHHHHHHHHTT-HHHHHHHHHT-SS---HHHHHHHHHHHHHTTT-TTTHHHHHHHHHHHHHHHHHTTPPP-HHHHHHHHHHTTT-HHHHHHHHHHTT-

pLDDT: mean 84.02, std 7.13, range [58.75, 91.62]

Foldseek 3Di:
DDPVVLLVVLLVCLVVLVLVVSVVSLVVPPDPDDPSSLLSSLQSLLVPCPDPVCLVVSLVVNVVSVVVCVVVVHDDDPSNLVSNCSSCVVPPVVNVVSVVVVVD

Radius of gyration: 13.5 Å; chains: 1; bounding box: 41×18×32 Å

Organism: NCBI:txid221442